Protein AF-A0A9Q1MKV2-F1 (afdb_monomer_lite)

InterPro domains:
  IPR001623 DnaJ domain [PF00226] (11-62)
  IPR001623 DnaJ domain [PS50076] (1-65)
  IPR001623 DnaJ domain [cd06257] (12-54)
  IPR012677 Nucleotide-binding alpha-beta plait domain superfamily [G3DSA:3.30.70.330] (106-153)
  IPR018253 DnaJ domain, conserved site [PS00636] (42-61)
  IPR036869 Chaperone J-domain superfamily [G3DSA:1.10.287.110] (8-88)
  IPR036869 Chaperone J-domain superfamily [SSF46565] (10-66)

Sequence (153 aa):
MMFSGEEGSKLSQNDISKAYRKKALELHSDKRPHDPNAHLNFQNLKISYNILKDEKHRKLFDDLLRVQCQSQQDSKHRMMMSEIARKLKEEIVRTRAKKQTSAKEILTSVDKQKVLKVSWKKTGEDYTSQRLRELFSKSGEVEHVIKSLMKGS

Organism: NCBI:txid402998

Foldseek 3Di:
DPPPCVVVVPDDLVRLVVVLVVVLVVLPCVNVVPDPCSVVSNVVSVVVSVQSNDPVSVVVVVVVVVVVVVVVVVVVVVVVVVVVVVVVVVVVVVVVVVVVVVVVVVVVVVVVVPDDDDDDDDDDDDDDPVNVCVVVVVVHDDDDDDDDPPPDD

Structure (mmCIF, N/CA/C/O backbone):
data_AF-A0A9Q1MKV2-F1
#
_entry.id   AF-A0A9Q1MKV2-F1
#
loop_
_atom_site.group_PDB
_atom_site.id
_atom_site.type_symbol
_atom_site.label_atom_id
_atom_site.label_alt_id
_atom_site.label_comp_id
_atom_site.label_asym_id
_atom_site.label_entity_id
_atom_site.label_seq_id
_atom_site.pdbx_PDB_ins_code
_atom_site.Cartn_x
_atom_site.Cartn_y
_atom_site.Cartn_z
_atom_site.occupancy
_atom_site.B_iso_or_equiv
_atom_site.auth_seq_id
_atom_site.auth_comp_id
_atom_site.auth_asym_id
_atom_site.auth_atom_id
_atom_site.pdbx_PDB_model_num
ATOM 1 N N . MET A 1 1 ? 11.288 -6.940 6.328 1.00 34.69 1 MET A N 1
ATOM 2 C CA . MET A 1 1 ? 11.623 -5.612 5.771 1.00 34.69 1 MET A CA 1
ATOM 3 C C . MET A 1 1 ? 10.639 -5.319 4.656 1.00 34.69 1 MET A C 1
ATOM 5 O O . MET A 1 1 ? 10.713 -5.963 3.620 1.00 34.69 1 MET A O 1
ATOM 9 N N . MET A 1 2 ? 9.659 -4.447 4.895 1.00 38.28 2 MET A N 1
ATOM 10 C CA . MET A 1 2 ? 8.812 -3.945 3.814 1.00 38.28 2 MET A CA 1
ATOM 11 C C . MET A 1 2 ? 9.607 -2.850 3.110 1.00 38.28 2 MET A C 1
ATOM 13 O O . MET A 1 2 ? 10.001 -1.881 3.755 1.00 38.28 2 MET A O 1
ATOM 17 N N . PHE A 1 3 ? 9.918 -3.041 1.829 1.00 42.91 3 PHE A N 1
ATOM 18 C CA . PHE A 1 3 ? 10.470 -1.981 0.993 1.00 42.91 3 PHE A CA 1
ATOM 19 C C . PHE A 1 3 ? 9.408 -0.880 0.930 1.00 42.91 3 PHE A C 1
ATOM 21 O O . PHE A 1 3 ? 8.390 -1.051 0.263 1.00 42.91 3 PHE A O 1
ATOM 28 N N . SER A 1 4 ? 9.575 0.184 1.722 1.00 46.03 4 SER A N 1
ATOM 29 C CA . SER A 1 4 ? 8.606 1.279 1.759 1.00 46.03 4 SER A CA 1
ATOM 30 C C . SER A 1 4 ? 8.567 1.926 0.376 1.00 46.03 4 SER A C 1
ATOM 32 O O . SER A 1 4 ? 9.590 2.399 -0.120 1.00 46.03 4 SER A O 1
ATOM 34 N N . GLY A 1 5 ? 7.391 1.926 -0.258 1.00 56.16 5 GLY A N 1
ATOM 35 C CA . GLY A 1 5 ? 7.158 2.536 -1.574 1.00 56.16 5 GLY A CA 1
ATOM 36 C C . GLY A 1 5 ? 7.437 4.046 -1.621 1.00 56.16 5 GLY A C 1
ATOM 37 O O . GLY A 1 5 ? 7.467 4.631 -2.701 1.00 56.16 5 GLY A O 1
ATOM 38 N N . GLU A 1 6 ? 7.704 4.676 -0.473 1.00 55.97 6 GLU A N 1
ATOM 39 C CA . GLU A 1 6 ? 8.094 6.085 -0.365 1.00 55.97 6 GLU A CA 1
ATOM 40 C C . GLU A 1 6 ? 9.426 6.406 -1.055 1.00 55.97 6 GLU A C 1
ATOM 42 O O . GLU A 1 6 ? 9.557 7.467 -1.666 1.00 55.97 6 GLU A O 1
ATOM 47 N N . GLU A 1 7 ? 10.399 5.492 -1.034 1.00 61.19 7 GLU A N 1
ATOM 48 C CA . GLU A 1 7 ? 11.707 5.731 -1.667 1.00 61.19 7 GLU A CA 1
ATOM 49 C C . GLU A 1 7 ? 11.604 5.744 -3.197 1.00 61.19 7 GLU A C 1
ATOM 51 O O . GLU A 1 7 ? 12.302 6.492 -3.881 1.00 61.19 7 GLU A O 1
ATOM 56 N N . GLY A 1 8 ? 10.652 4.980 -3.741 1.00 64.38 8 GLY A N 1
ATOM 57 C CA . GLY A 1 8 ? 10.364 4.957 -5.170 1.00 64.38 8 GLY A CA 1
ATOM 58 C C . GLY A 1 8 ? 9.845 6.294 -5.692 1.00 64.38 8 GLY A C 1
ATOM 59 O O . GLY A 1 8 ? 10.083 6.601 -6.854 1.00 64.38 8 GLY A O 1
ATOM 60 N N . SER A 1 9 ? 9.199 7.114 -4.854 1.00 65.00 9 SER A N 1
ATOM 61 C CA . SER A 1 9 ? 8.567 8.391 -5.237 1.00 65.00 9 SER A CA 1
ATOM 62 C C . SER A 1 9 ? 9.559 9.558 -5.358 1.00 65.00 9 SER A C 1
ATOM 64 O O . SER A 1 9 ? 9.301 10.515 -6.082 1.00 65.00 9 SER A O 1
ATOM 66 N N . LYS A 1 10 ? 10.729 9.467 -4.713 1.00 74.31 10 LYS A N 1
ATOM 67 C CA . LYS A 1 10 ? 11.759 10.527 -4.712 1.00 74.31 10 LYS A CA 1
ATOM 68 C C . LYS A 1 10 ? 12.755 10.430 -5.874 1.00 74.31 10 LYS A C 1
ATOM 70 O O . LYS A 1 10 ? 13.579 11.322 -6.053 1.00 74.31 10 LYS A O 1
ATOM 75 N N . LEU A 1 11 ? 12.697 9.357 -6.666 1.00 79.44 11 LEU A N 1
ATOM 76 C CA . LEU A 1 11 ? 13.631 9.133 -7.770 1.00 79.44 11 LEU A CA 1
ATOM 77 C C . LEU A 1 11 ? 13.369 10.081 -8.948 1.00 79.44 11 LEU A C 1
ATOM 79 O O . LEU A 1 11 ? 12.233 10.211 -9.424 1.00 79.44 11 LEU A O 1
ATOM 83 N N . SER A 1 12 ? 14.452 10.686 -9.445 1.00 85.06 12 SER A N 1
ATOM 84 C CA . SER A 1 12 ? 14.466 11.502 -10.660 1.00 85.06 12 SER A CA 1
ATOM 85 C C . SER A 1 12 ? 14.356 10.633 -11.917 1.00 85.06 12 SER A C 1
ATOM 87 O O . SER A 1 12 ? 14.783 9.476 -11.944 1.00 85.06 12 SER A O 1
ATOM 89 N N . GLN A 1 13 ? 13.854 11.215 -13.009 1.00 84.69 13 GLN A N 1
ATOM 90 C CA . GLN A 1 13 ? 13.775 10.573 -14.329 1.00 84.69 13 GLN A CA 1
ATOM 91 C C . GLN A 1 13 ? 15.123 10.016 -14.817 1.00 84.69 13 GLN A C 1
ATOM 93 O O . GLN A 1 13 ? 15.181 8.982 -15.493 1.00 84.69 13 GLN A O 1
ATOM 98 N N . ASN A 1 14 ? 16.227 10.675 -14.451 1.00 87.94 14 ASN A N 1
ATOM 99 C CA . ASN A 1 14 ? 17.567 10.217 -14.808 1.00 87.94 14 ASN A CA 1
ATOM 100 C C . ASN A 1 14 ? 17.940 8.929 -14.055 1.00 87.94 14 ASN A C 1
ATOM 102 O O . ASN A 1 14 ? 18.479 7.999 -14.655 1.00 87.94 14 ASN A O 1
ATOM 106 N N . ASP A 1 15 ? 17.586 8.830 -12.774 1.00 89.81 15 ASP A N 1
ATOM 107 C CA . ASP A 1 15 ? 17.858 7.644 -11.956 1.00 89.81 15 ASP A CA 1
ATOM 108 C C . ASP A 1 15 ? 17.009 6.455 -12.403 1.00 89.81 15 ASP A C 1
ATOM 110 O O . ASP A 1 15 ? 17.533 5.353 -12.564 1.00 89.81 15 ASP A O 1
ATOM 114 N N . ILE A 1 16 ? 15.739 6.699 -12.739 1.00 88.06 16 ILE A N 1
ATOM 115 C CA . ILE A 1 16 ? 14.843 5.700 -13.340 1.00 88.06 16 ILE A CA 1
ATOM 116 C C . ILE A 1 16 ? 15.437 5.180 -14.658 1.00 88.06 16 ILE A C 1
ATOM 118 O O . ILE A 1 16 ? 15.517 3.972 -14.887 1.00 88.06 16 ILE A O 1
ATOM 122 N N . SER A 1 17 ? 15.938 6.078 -15.511 1.00 90.00 17 SER A N 1
ATOM 123 C CA . SER A 1 17 ? 16.544 5.713 -16.797 1.00 90.00 17 SER A CA 1
ATOM 124 C C . SER A 1 17 ? 17.889 4.990 -16.652 1.00 90.00 17 SER A C 1
ATOM 126 O O . SER A 1 17 ? 18.225 4.134 -17.474 1.00 90.00 17 SER A O 1
ATOM 128 N N . LYS A 1 18 ? 18.689 5.316 -15.631 1.00 92.31 18 LYS A N 1
ATOM 129 C CA . LYS A 1 18 ? 19.925 4.584 -15.304 1.00 92.31 18 LYS A CA 1
ATOM 130 C C . LYS A 1 18 ? 19.610 3.180 -14.787 1.00 92.31 18 LYS A C 1
ATOM 132 O O . LYS A 1 18 ? 20.201 2.213 -15.268 1.00 92.31 18 LYS A O 1
ATOM 137 N N . ALA A 1 19 ? 18.656 3.061 -13.865 1.00 91.25 19 ALA A N 1
ATOM 138 C CA . ALA A 1 19 ? 18.216 1.785 -13.312 1.00 91.25 19 ALA A CA 1
ATOM 139 C C . ALA A 1 19 ? 17.637 0.867 -14.400 1.00 91.25 19 ALA A C 1
ATOM 141 O O . ALA A 1 19 ? 18.014 -0.303 -14.474 1.00 91.25 19 ALA A O 1
ATOM 142 N N . TYR A 1 20 ? 16.809 1.415 -15.299 1.00 92.31 20 TYR A N 1
ATOM 143 C CA . TYR A 1 20 ? 16.279 0.691 -16.454 1.00 92.31 20 TYR A CA 1
ATOM 144 C C . TYR A 1 20 ? 17.393 0.147 -17.346 1.00 92.31 20 TYR A C 1
ATOM 146 O O . TYR A 1 20 ? 17.400 -1.041 -17.642 1.00 92.31 20 TYR A O 1
ATOM 154 N N . ARG A 1 21 ? 18.374 0.978 -17.726 1.00 91.94 21 ARG A N 1
ATOM 155 C CA . ARG A 1 21 ? 19.500 0.540 -18.569 1.00 91.94 21 ARG A CA 1
ATOM 156 C C . ARG A 1 21 ? 20.296 -0.592 -17.924 1.00 91.94 21 ARG A C 1
ATOM 158 O O . ARG A 1 21 ? 20.601 -1.575 -18.592 1.00 91.94 21 ARG A O 1
ATOM 165 N N . LYS A 1 22 ? 20.582 -0.489 -16.623 1.00 92.19 22 LYS A N 1
ATOM 166 C CA . LYS A 1 22 ? 21.276 -1.548 -15.879 1.00 92.19 22 LYS A CA 1
ATOM 167 C C . LYS A 1 22 ? 20.474 -2.852 -15.890 1.00 92.19 22 LYS A C 1
ATOM 169 O O . LYS A 1 22 ? 21.013 -3.897 -16.242 1.00 92.19 22 LYS A O 1
ATOM 174 N N . LYS A 1 23 ? 19.175 -2.788 -15.581 1.00 90.56 23 LYS A N 1
ATOM 175 C CA . LYS A 1 23 ? 18.301 -3.969 -15.575 1.00 90.56 23 LYS A CA 1
ATOM 176 C C . LYS A 1 23 ? 18.052 -4.553 -16.963 1.00 90.56 23 LYS A C 1
ATOM 178 O O . LYS A 1 23 ? 17.976 -5.768 -17.091 1.00 90.56 23 LYS A O 1
ATOM 183 N N . ALA A 1 24 ? 17.976 -3.721 -17.995 1.00 90.62 24 ALA A N 1
ATOM 184 C CA . ALA A 1 24 ? 17.803 -4.147 -19.379 1.00 90.62 24 ALA A CA 1
ATOM 185 C C . ALA A 1 24 ? 19.000 -4.976 -19.861 1.00 90.62 24 ALA A C 1
ATOM 187 O O . ALA A 1 24 ? 18.807 -5.978 -20.539 1.00 90.62 24 ALA A O 1
ATOM 188 N N . LEU A 1 25 ? 20.220 -4.604 -19.456 1.00 89.56 25 LEU A N 1
ATOM 189 C CA . LEU A 1 25 ? 21.430 -5.381 -19.739 1.00 89.56 25 LEU A CA 1
ATOM 190 C C . LEU A 1 25 ? 21.462 -6.711 -18.975 1.00 89.56 25 LEU A C 1
ATOM 192 O O . LEU A 1 25 ? 21.921 -7.711 -19.517 1.00 89.56 25 LEU A O 1
ATOM 196 N N . GLU A 1 26 ? 20.981 -6.735 -17.730 1.00 87.50 26 GLU A N 1
ATOM 197 C CA . GLU A 1 26 ? 20.896 -7.958 -16.914 1.00 87.50 26 GLU A CA 1
ATOM 198 C C . GLU A 1 26 ? 19.837 -8.948 -17.428 1.00 87.50 26 GLU A C 1
ATOM 200 O O . GLU A 1 26 ? 20.011 -10.160 -17.301 1.00 87.50 26 GLU A O 1
ATOM 205 N N . LEU A 1 27 ? 18.735 -8.434 -17.983 1.00 86.81 27 LEU A N 1
ATOM 206 C CA . LEU A 1 27 ? 17.601 -9.219 -18.481 1.00 86.81 27 LEU A CA 1
ATOM 207 C C . LEU A 1 27 ? 17.643 -9.462 -19.997 1.00 86.81 27 LEU A C 1
ATOM 209 O O . LEU A 1 27 ? 16.703 -10.034 -20.543 1.00 86.81 27 LEU A O 1
ATOM 213 N N . HIS A 1 28 ? 18.707 -9.044 -20.683 1.00 83.56 28 HIS A N 1
ATOM 214 C CA . HIS A 1 28 ? 18.844 -9.264 -22.117 1.00 83.56 28 HIS A CA 1
ATOM 215 C C . HIS A 1 28 ? 18.969 -10.763 -22.427 1.00 83.56 28 HIS A C 1
ATOM 217 O O . HIS A 1 28 ? 19.713 -11.481 -21.754 1.00 83.56 28 HIS A O 1
ATOM 223 N N . SER A 1 29 ? 18.282 -11.231 -23.472 1.00 83.62 29 SER A N 1
ATOM 224 C CA . SER A 1 29 ? 18.292 -12.641 -23.895 1.00 83.62 29 SER A CA 1
ATOM 225 C C . SER A 1 29 ? 19.697 -13.152 -24.228 1.00 83.62 29 SER A C 1
ATOM 227 O O . SER A 1 29 ? 20.006 -14.301 -23.942 1.00 83.62 29 SER A O 1
ATOM 229 N N . ASP A 1 30 ? 20.570 -12.276 -24.731 1.00 85.56 30 ASP A N 1
ATOM 230 C CA . ASP A 1 30 ? 21.994 -12.566 -24.981 1.00 85.56 30 ASP A CA 1
ATOM 231 C C . ASP A 1 30 ? 22.747 -13.036 -23.722 1.00 85.56 30 ASP A C 1
ATOM 233 O O . ASP A 1 30 ? 23.557 -13.954 -23.775 1.00 85.56 30 ASP A O 1
ATOM 237 N N . LYS A 1 31 ? 22.432 -12.469 -22.548 1.00 82.75 31 LYS A N 1
ATOM 238 C CA . LYS A 1 31 ? 23.035 -12.885 -21.269 1.00 82.75 31 LYS A CA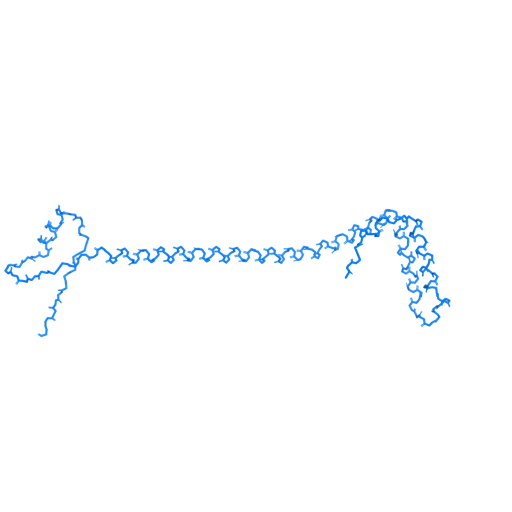 1
ATOM 239 C C . LYS A 1 31 ? 22.284 -14.030 -20.592 1.00 82.75 31 LYS A C 1
ATOM 241 O O . LYS A 1 31 ? 22.775 -14.591 -19.614 1.00 82.75 31 LYS A O 1
ATOM 246 N N . ARG A 1 32 ? 21.083 -14.352 -21.078 1.00 81.81 32 ARG A N 1
ATOM 247 C CA . ARG A 1 32 ? 20.185 -15.375 -20.529 1.00 81.81 32 ARG A CA 1
ATOM 248 C C . ARG A 1 32 ? 19.626 -16.290 -21.630 1.00 81.81 32 ARG A C 1
ATOM 250 O O . ARG A 1 32 ? 18.408 -16.393 -21.768 1.00 81.81 32 ARG A O 1
ATOM 257 N N . PRO A 1 33 ? 20.484 -16.990 -22.392 1.00 78.62 33 PRO A N 1
ATOM 258 C CA . PRO A 1 33 ? 20.041 -17.815 -23.518 1.00 78.62 33 PRO A CA 1
ATOM 259 C C . PRO A 1 33 ? 19.204 -19.038 -23.100 1.00 78.62 33 PRO A C 1
ATOM 261 O O . PRO A 1 33 ? 18.494 -19.602 -23.925 1.00 78.62 33 PRO A O 1
ATOM 264 N N . HIS A 1 34 ? 19.253 -19.441 -21.824 1.00 82.75 34 HIS A N 1
ATOM 265 C CA . HIS A 1 34 ? 18.523 -20.598 -21.288 1.00 82.75 34 HIS A CA 1
ATOM 266 C C . HIS A 1 34 ? 17.259 -20.237 -20.492 1.00 82.75 34 HIS A C 1
ATOM 268 O O . HIS A 1 34 ? 16.596 -21.132 -19.974 1.00 82.75 34 HIS A O 1
ATOM 274 N N . ASP A 1 35 ? 16.926 -18.948 -20.359 1.00 84.38 35 ASP A N 1
ATOM 275 C CA . ASP A 1 35 ? 15.743 -18.510 -19.614 1.00 84.38 35 ASP A CA 1
ATOM 276 C C . ASP A 1 35 ? 14.568 -18.279 -20.585 1.00 84.38 35 ASP A C 1
ATOM 278 O O . ASP A 1 35 ? 14.556 -17.269 -21.297 1.00 84.38 35 ASP A O 1
ATOM 282 N N . PRO A 1 36 ? 13.551 -19.164 -20.619 1.00 86.06 36 PRO A N 1
ATOM 283 C CA . PRO A 1 36 ? 12.386 -18.992 -21.490 1.00 86.06 36 PRO A CA 1
ATOM 284 C C . PRO A 1 36 ? 11.575 -17.738 -21.133 1.00 86.06 36 PRO A C 1
ATOM 286 O O . PRO A 1 36 ? 10.855 -17.200 -21.972 1.00 86.06 36 PRO A O 1
ATOM 289 N N . ASN A 1 37 ? 11.724 -17.227 -19.906 1.00 87.12 37 ASN A N 1
ATOM 290 C CA . ASN A 1 37 ? 11.044 -16.026 -19.443 1.00 87.12 37 ASN A CA 1
ATOM 291 C C . ASN A 1 37 ? 11.855 -14.748 -19.691 1.00 87.12 37 ASN A C 1
ATOM 293 O O . ASN A 1 37 ? 11.362 -13.666 -19.376 1.00 87.12 37 ASN A O 1
ATOM 297 N N . ALA A 1 38 ? 13.068 -14.816 -20.260 1.00 85.25 38 ALA A N 1
ATOM 298 C CA . ALA A 1 38 ? 13.898 -13.632 -20.506 1.00 85.25 38 ALA A CA 1
ATOM 299 C C . ALA A 1 38 ? 13.153 -12.571 -21.330 1.00 85.25 38 ALA A C 1
ATOM 301 O O . ALA A 1 38 ? 13.163 -11.388 -20.988 1.00 85.25 38 ALA A O 1
ATOM 302 N N . HIS A 1 39 ? 12.429 -13.008 -22.364 1.00 85.62 39 HIS A N 1
ATOM 303 C CA . HIS A 1 39 ? 11.627 -12.117 -23.196 1.00 85.62 39 HIS A CA 1
ATOM 304 C C . HIS A 1 39 ? 10.492 -11.453 -22.404 1.00 85.62 39 HIS A C 1
ATOM 306 O O . HIS A 1 39 ? 10.345 -10.232 -22.449 1.00 85.62 39 HIS A O 1
ATOM 312 N N . LEU A 1 40 ? 9.731 -12.234 -21.631 1.00 90.06 40 LEU A N 1
ATOM 313 C CA . LEU A 1 40 ? 8.629 -11.732 -20.807 1.00 90.06 40 LEU A CA 1
ATOM 314 C C . LEU A 1 40 ? 9.127 -10.759 -19.728 1.00 90.06 40 LEU A C 1
ATOM 316 O O . LEU A 1 40 ? 8.554 -9.691 -19.529 1.00 90.06 40 LEU A O 1
ATOM 320 N N . ASN A 1 41 ? 10.240 -11.085 -19.075 1.00 87.56 41 ASN A N 1
ATOM 321 C CA . ASN A 1 41 ? 10.872 -10.231 -18.074 1.00 87.56 41 ASN A CA 1
ATOM 322 C C . ASN A 1 41 ? 11.341 -8.900 -18.678 1.00 87.56 41 ASN A C 1
ATOM 324 O O . ASN A 1 41 ? 11.164 -7.848 -18.063 1.00 87.56 41 ASN A O 1
ATOM 328 N N . PHE A 1 42 ? 11.893 -8.923 -19.894 1.00 89.56 42 PHE A N 1
ATOM 329 C CA . PHE A 1 42 ? 12.295 -7.712 -20.607 1.00 89.56 42 PHE A CA 1
ATOM 330 C C . PHE A 1 42 ? 11.092 -6.862 -21.039 1.00 89.56 42 PHE A C 1
ATOM 332 O O . PHE A 1 42 ? 11.116 -5.637 -20.895 1.00 89.56 42 PHE A O 1
ATOM 339 N N . GLN A 1 43 ? 10.016 -7.495 -21.516 1.00 90.31 43 GLN A N 1
ATOM 340 C CA . GLN A 1 43 ? 8.761 -6.805 -21.820 1.00 90.31 43 GLN A CA 1
ATOM 341 C C . GLN A 1 43 ? 8.183 -6.128 -20.574 1.00 90.31 43 GLN A C 1
ATOM 343 O O . GLN A 1 43 ? 7.881 -4.936 -20.616 1.00 90.31 43 GLN A O 1
ATOM 348 N N . ASN A 1 44 ? 8.107 -6.849 -19.453 1.00 90.56 44 ASN A N 1
ATOM 349 C CA . ASN A 1 44 ? 7.640 -6.308 -18.179 1.00 90.56 44 ASN A CA 1
ATOM 350 C C . ASN A 1 44 ? 8.499 -5.124 -17.729 1.00 90.56 44 ASN A C 1
ATOM 352 O O . ASN A 1 44 ? 7.960 -4.076 -17.382 1.00 90.56 44 ASN A O 1
ATOM 356 N N . LEU A 1 45 ? 9.828 -5.238 -17.825 1.00 91.12 45 LEU A N 1
ATOM 357 C CA . LEU A 1 45 ? 10.743 -4.142 -17.510 1.00 91.12 45 LEU A CA 1
ATOM 358 C C . LEU A 1 45 ? 10.462 -2.897 -18.371 1.00 91.12 45 LEU A C 1
ATOM 360 O O . LEU A 1 45 ? 10.438 -1.779 -17.855 1.00 91.12 45 LEU A O 1
ATOM 364 N N . LYS A 1 46 ? 10.238 -3.080 -19.677 1.00 91.19 46 LYS A N 1
ATOM 365 C CA . LYS A 1 46 ? 9.922 -1.990 -20.610 1.00 91.19 46 LYS A CA 1
ATOM 366 C C . LYS A 1 46 ? 8.586 -1.325 -20.278 1.00 91.19 46 LYS A C 1
ATOM 368 O O . LYS A 1 46 ? 8.500 -0.098 -20.296 1.00 91.19 46 LYS A O 1
ATOM 373 N N . ILE A 1 47 ? 7.563 -2.114 -19.947 1.00 90.62 47 ILE A N 1
ATOM 374 C CA . ILE A 1 47 ? 6.248 -1.611 -19.528 1.00 90.62 47 ILE A CA 1
ATOM 375 C C . ILE A 1 47 ? 6.390 -0.788 -18.245 1.00 90.62 47 ILE A C 1
ATOM 377 O O . ILE A 1 47 ? 5.943 0.358 -18.206 1.00 90.62 47 ILE A O 1
ATOM 381 N N . SER A 1 48 ? 7.084 -1.317 -17.233 1.00 89.94 48 SER A N 1
ATOM 382 C CA . SER A 1 48 ? 7.347 -0.592 -15.987 1.00 89.94 48 SER A CA 1
ATOM 383 C C . SER A 1 48 ? 8.097 0.717 -16.233 1.00 89.94 48 SER A C 1
ATOM 385 O O . SER A 1 48 ? 7.726 1.745 -15.675 1.00 89.94 48 SER A O 1
ATOM 387 N N . TYR A 1 49 ? 9.110 0.723 -17.104 1.00 91.00 49 TYR A N 1
ATOM 388 C CA . TYR A 1 49 ? 9.830 1.950 -17.450 1.00 91.00 49 TYR A CA 1
ATOM 389 C C . TYR A 1 49 ? 8.928 2.994 -18.110 1.00 91.00 49 TYR A C 1
ATOM 391 O O . TYR A 1 49 ? 8.997 4.160 -17.742 1.00 91.00 49 TYR A O 1
ATOM 399 N N . ASN A 1 50 ? 8.057 2.594 -19.037 1.00 89.81 50 ASN A N 1
ATOM 400 C CA . ASN A 1 50 ? 7.132 3.524 -19.686 1.00 89.81 50 ASN A CA 1
ATOM 401 C C . ASN A 1 50 ? 6.163 4.170 -18.686 1.00 89.81 50 ASN A C 1
ATOM 403 O O . ASN A 1 50 ? 5.915 5.369 -18.780 1.00 89.81 50 ASN A O 1
ATOM 407 N N . ILE A 1 51 ? 5.674 3.399 -17.708 1.00 88.44 51 ILE A N 1
ATOM 408 C CA . ILE A 1 51 ? 4.806 3.909 -16.637 1.00 88.44 51 ILE A CA 1
ATOM 409 C C . ILE A 1 51 ? 5.567 4.897 -15.746 1.00 88.44 51 ILE A C 1
ATOM 411 O O . ILE A 1 51 ? 5.042 5.951 -15.410 1.00 88.44 51 ILE A O 1
ATOM 415 N N . LEU A 1 52 ? 6.815 4.584 -15.383 1.00 86.69 52 LEU A N 1
ATOM 416 C CA . LEU A 1 52 ? 7.626 5.425 -14.494 1.00 86.69 52 LEU A CA 1
ATOM 417 C C . LEU A 1 52 ? 8.215 6.664 -15.192 1.00 86.69 52 LEU A C 1
ATOM 419 O O . LEU A 1 52 ? 8.541 7.653 -14.530 1.00 86.69 52 LEU A O 1
ATOM 423 N N . LYS A 1 53 ? 8.368 6.618 -16.520 1.00 87.44 53 LYS A N 1
ATOM 424 C CA . LYS A 1 53 ? 8.919 7.714 -17.326 1.00 87.44 53 LYS A CA 1
ATOM 425 C C . LYS A 1 53 ? 7.962 8.901 -17.425 1.00 87.44 53 LYS A C 1
ATOM 427 O O . LYS A 1 53 ? 8.411 10.044 -17.439 1.00 87.44 53 LYS A O 1
ATOM 432 N N . ASP A 1 54 ? 6.663 8.643 -17.513 1.00 87.94 54 ASP A N 1
ATOM 433 C CA . ASP A 1 54 ? 5.647 9.692 -17.560 1.00 87.94 54 ASP A CA 1
ATOM 434 C C . ASP A 1 54 ? 5.078 9.936 -16.160 1.00 87.94 54 ASP A C 1
ATOM 436 O O . ASP A 1 54 ? 4.555 9.035 -15.508 1.00 87.94 54 ASP A O 1
ATOM 440 N N . GLU A 1 55 ? 5.159 11.181 -15.701 1.00 84.06 55 GLU A N 1
ATOM 441 C CA . GLU A 1 55 ? 4.642 11.610 -14.404 1.00 84.06 55 GLU A CA 1
ATOM 442 C C . GLU A 1 55 ? 3.143 11.320 -14.236 1.00 84.06 55 GLU A C 1
ATOM 444 O O . GLU A 1 55 ? 2.713 10.899 -13.161 1.00 84.06 55 GLU A O 1
ATOM 449 N N . LYS A 1 56 ? 2.343 11.469 -15.302 1.00 85.56 56 LYS A N 1
ATOM 450 C CA . LYS A 1 56 ? 0.904 11.173 -15.259 1.00 85.56 56 LYS A CA 1
ATOM 451 C C . LYS A 1 56 ? 0.651 9.686 -15.028 1.00 85.56 56 LYS A C 1
ATOM 453 O O . LYS A 1 56 ? -0.202 9.325 -14.219 1.00 85.56 56 LYS A O 1
ATOM 458 N N . HIS A 1 57 ? 1.404 8.834 -15.719 1.00 86.81 57 HIS A N 1
ATOM 459 C CA . HIS A 1 57 ? 1.292 7.382 -15.593 1.00 86.81 57 HIS A CA 1
ATOM 460 C C . HIS A 1 57 ? 1.804 6.897 -14.233 1.00 86.81 57 HIS A C 1
ATOM 462 O O . HIS A 1 57 ? 1.169 6.042 -13.617 1.00 86.81 57 HIS A O 1
ATOM 468 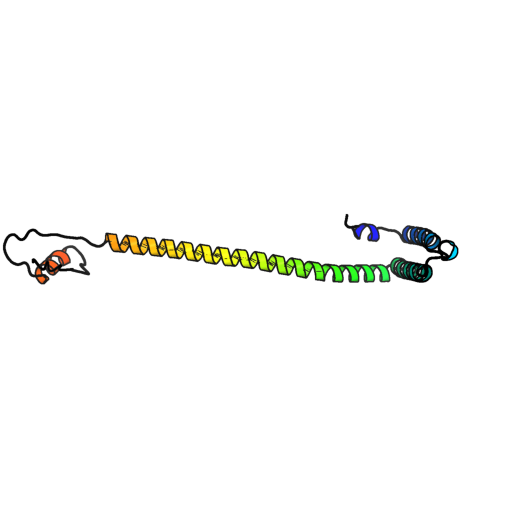N N . ARG A 1 58 ? 2.891 7.490 -13.724 1.00 84.38 58 ARG A N 1
ATOM 469 C CA . ARG A 1 58 ? 3.424 7.226 -12.382 1.00 84.38 58 ARG A CA 1
ATOM 470 C C . ARG A 1 58 ? 2.402 7.555 -11.301 1.00 84.38 58 ARG A C 1
ATOM 472 O O . ARG A 1 58 ? 2.103 6.700 -10.479 1.00 84.38 58 ARG A O 1
ATOM 479 N N . LYS A 1 59 ? 1.799 8.746 -11.362 1.00 84.38 59 LYS A N 1
ATOM 480 C CA . LYS A 1 59 ? 0.761 9.154 -10.409 1.00 84.38 59 LYS A CA 1
ATOM 481 C C . LYS A 1 59 ? -0.440 8.209 -10.432 1.00 84.38 59 LYS A C 1
ATOM 483 O O . LYS A 1 59 ? -0.907 7.798 -9.379 1.00 84.38 59 LYS A O 1
ATOM 488 N N . LEU A 1 60 ? -0.915 7.834 -11.620 1.00 84.94 60 LEU A N 1
ATOM 489 C CA . LEU A 1 60 ? -2.043 6.911 -11.754 1.00 84.94 60 LEU A CA 1
ATOM 490 C C . LEU A 1 60 ? -1.719 5.524 -11.178 1.00 84.94 60 LEU A C 1
ATOM 492 O O . LEU A 1 60 ? -2.567 4.907 -10.538 1.00 84.94 60 LEU A O 1
ATOM 496 N N . PHE A 1 61 ? -0.491 5.043 -11.370 1.00 84.62 61 PHE A N 1
ATOM 497 C CA . PHE A 1 61 ? -0.022 3.798 -10.771 1.00 84.62 61 PHE A CA 1
ATOM 498 C C . PHE A 1 61 ? 0.056 3.884 -9.239 1.00 84.62 61 PHE A C 1
ATOM 500 O O . PHE A 1 61 ? -0.432 2.984 -8.554 1.00 84.62 61 PHE A O 1
ATOM 507 N N . ASP A 1 62 ? 0.591 4.979 -8.698 1.00 83.94 62 ASP A N 1
ATOM 508 C CA . ASP A 1 62 ? 0.659 5.216 -7.252 1.00 83.94 62 ASP A CA 1
ATOM 509 C C . ASP A 1 62 ? -0.747 5.323 -6.631 1.00 83.94 62 ASP A C 1
ATOM 511 O O . ASP A 1 62 ? -1.009 4.746 -5.572 1.00 83.94 62 ASP A O 1
ATOM 515 N N . ASP A 1 63 ? -1.684 5.985 -7.318 1.00 84.19 63 ASP A N 1
ATOM 516 C CA . ASP A 1 63 ? -3.091 6.077 -6.915 1.00 84.19 63 ASP A CA 1
ATOM 517 C C . ASP A 1 63 ? -3.766 4.693 -6.909 1.00 84.19 63 ASP A C 1
ATOM 519 O O . ASP A 1 63 ? -4.441 4.339 -5.938 1.00 84.19 63 ASP A O 1
ATOM 523 N N . LEU A 1 64 ? -3.542 3.868 -7.941 1.00 84.25 64 LEU A N 1
ATOM 524 C CA . LEU A 1 64 ? -4.041 2.487 -7.989 1.00 84.25 64 LEU A CA 1
ATOM 525 C C . LEU A 1 64 ? -3.496 1.643 -6.829 1.00 84.25 64 LEU A C 1
ATOM 527 O O . LEU A 1 64 ? -4.263 0.951 -6.153 1.00 84.25 64 LEU A O 1
ATOM 531 N N . LEU A 1 65 ? -2.191 1.729 -6.557 1.00 82.50 65 LEU A N 1
ATOM 532 C CA . LEU A 1 65 ? -1.568 1.032 -5.432 1.00 82.50 65 LEU A CA 1
ATOM 533 C C . LEU A 1 65 ? -2.136 1.501 -4.089 1.00 82.50 65 LEU A C 1
ATOM 535 O O . LEU A 1 65 ? -2.372 0.681 -3.198 1.00 82.50 65 LEU A O 1
ATOM 539 N N . ARG A 1 66 ? -2.404 2.802 -3.939 1.00 81.06 66 ARG A N 1
ATOM 540 C CA . ARG A 1 66 ? -3.014 3.371 -2.733 1.00 81.06 66 ARG A CA 1
ATOM 541 C C . ARG A 1 66 ? -4.416 2.817 -2.499 1.00 81.06 66 ARG A C 1
ATOM 543 O O . ARG A 1 66 ? -4.705 2.388 -1.383 1.00 81.06 66 ARG A O 1
ATOM 550 N N . VAL A 1 67 ? -5.254 2.771 -3.534 1.00 81.31 67 VAL A N 1
ATOM 551 C CA . VAL A 1 67 ? -6.609 2.192 -3.459 1.00 81.31 67 VAL A CA 1
ATOM 552 C C . VAL A 1 67 ? -6.550 0.704 -3.097 1.00 81.31 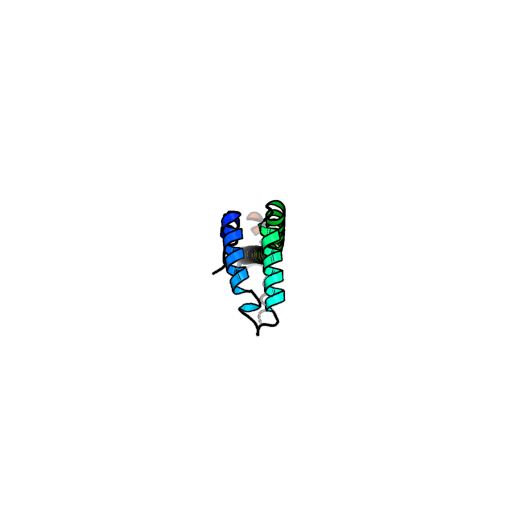67 VAL A C 1
ATOM 554 O O . VAL A 1 67 ? -7.284 0.238 -2.223 1.00 81.31 67 VAL A O 1
ATOM 557 N N . GLN A 1 68 ? -5.623 -0.045 -3.697 1.00 73.25 68 GLN A N 1
ATOM 558 C CA . GLN A 1 68 ? -5.443 -1.466 -3.401 1.00 73.25 68 GLN A CA 1
ATOM 559 C C . GLN A 1 68 ? -4.969 -1.713 -1.956 1.00 73.25 68 GLN A C 1
ATOM 561 O O . GLN A 1 68 ? -5.411 -2.663 -1.304 1.00 73.25 68 GLN A O 1
ATOM 566 N N . CYS A 1 69 ? -4.102 -0.851 -1.420 1.00 67.06 69 CYS A N 1
ATOM 567 C CA . CYS A 1 69 ? -3.656 -0.925 -0.027 1.00 67.06 69 CYS A CA 1
ATOM 568 C C . CYS A 1 69 ? -4.760 -0.533 0.967 1.00 67.06 69 CYS A C 1
ATOM 570 O O . CYS A 1 69 ? -4.878 -1.162 2.021 1.00 67.06 69 CYS A O 1
ATOM 572 N N . GLN A 1 70 ? -5.591 0.458 0.629 1.00 65.12 70 GLN A N 1
ATOM 573 C CA . GLN A 1 70 ? -6.727 0.886 1.452 1.00 65.12 70 GLN A CA 1
ATOM 574 C C . GLN A 1 70 ? -7.721 -0.253 1.679 1.00 65.12 70 GLN A C 1
ATOM 576 O O . GLN A 1 70 ? -8.059 -0.532 2.822 1.00 65.12 70 GLN A O 1
ATOM 581 N N . SER A 1 71 ? -8.070 -1.014 0.639 1.00 62.09 71 SER A N 1
ATOM 582 C CA . SER A 1 71 ? -8.980 -2.164 0.768 1.00 62.09 71 SER A CA 1
ATOM 583 C C . SER A 1 71 ? -8.506 -3.214 1.794 1.00 62.09 71 SER A C 1
ATOM 585 O O . SER A 1 71 ? -9.297 -3.754 2.579 1.00 62.09 71 SER A O 1
ATOM 587 N N . GLN A 1 72 ? -7.196 -3.483 1.851 1.00 61.81 72 GLN A N 1
ATOM 588 C CA . GLN A 1 72 ? -6.633 -4.388 2.858 1.00 61.81 72 GLN A CA 1
ATOM 589 C C . GLN A 1 72 ? -6.619 -3.767 4.259 1.00 61.81 72 GLN A C 1
ATOM 591 O O . GLN A 1 72 ? -6.823 -4.473 5.253 1.00 61.81 72 GLN A O 1
ATOM 596 N N . GLN A 1 73 ? -6.382 -2.457 4.357 1.00 65.31 73 GLN A N 1
ATOM 597 C CA . GLN A 1 73 ? -6.470 -1.736 5.625 1.00 65.31 73 GLN A CA 1
ATOM 598 C C . GLN A 1 73 ? -7.907 -1.704 6.154 1.00 65.31 73 GLN A C 1
ATOM 600 O O . GLN A 1 73 ? -8.097 -1.936 7.345 1.00 65.31 73 GLN A O 1
ATOM 605 N N . ASP A 1 74 ? -8.909 -1.555 5.290 1.00 70.69 74 ASP A N 1
ATOM 606 C CA . ASP A 1 74 ? -10.327 -1.539 5.658 1.00 70.69 74 ASP A CA 1
ATOM 607 C C . ASP A 1 74 ? -10.771 -2.855 6.291 1.00 70.69 74 ASP A C 1
ATOM 609 O O . ASP A 1 74 ? -11.517 -2.863 7.269 1.00 70.69 74 ASP A O 1
ATOM 613 N N . SER A 1 75 ? -10.263 -3.981 5.791 1.00 74.25 75 SER A N 1
ATOM 614 C CA . SER A 1 75 ? -10.552 -5.302 6.358 1.00 74.25 75 SER A CA 1
ATOM 615 C C . SER A 1 75 ? -9.983 -5.440 7.771 1.00 74.25 75 SER A C 1
ATOM 617 O O . SER A 1 75 ? -10.688 -5.845 8.698 1.00 74.25 75 SER A O 1
ATOM 619 N N . LYS A 1 76 ? -8.718 -5.044 7.970 1.00 79.44 76 LYS A N 1
ATOM 620 C CA . LYS A 1 76 ? -8.076 -5.059 9.295 1.00 79.44 76 LYS A CA 1
ATOM 621 C C . LYS A 1 76 ? -8.755 -4.082 10.254 1.00 79.44 76 LYS A C 1
ATOM 623 O O . LYS A 1 76 ? -9.013 -4.435 11.403 1.00 79.44 76 LYS A O 1
ATOM 628 N N . HIS A 1 77 ? -9.088 -2.887 9.771 1.00 77.75 77 HIS A N 1
ATOM 629 C CA . HIS A 1 77 ? -9.776 -1.857 10.536 1.00 77.75 77 HIS A CA 1
ATOM 630 C C . HIS A 1 77 ? -11.180 -2.319 10.943 1.00 77.75 77 HIS A C 1
ATOM 632 O O . HIS A 1 77 ? -11.534 -2.232 12.115 1.00 77.75 77 HIS A O 1
ATOM 638 N N . ARG A 1 78 ? -11.949 -2.919 10.025 1.00 83.50 78 ARG A N 1
ATOM 639 C CA . ARG A 1 78 ? -13.267 -3.511 10.305 1.00 83.50 78 ARG A CA 1
ATOM 640 C C . ARG A 1 78 ? -13.184 -4.608 11.369 1.00 83.50 78 ARG A C 1
ATOM 642 O O . ARG A 1 78 ? -13.983 -4.596 12.304 1.00 83.50 78 ARG A O 1
ATOM 649 N N . MET A 1 79 ? -12.227 -5.530 11.258 1.00 82.56 79 MET A N 1
ATOM 650 C CA . MET A 1 79 ? -12.035 -6.599 12.248 1.00 82.56 79 MET A CA 1
ATOM 651 C C . MET A 1 79 ? -11.656 -6.035 13.621 1.00 82.56 79 MET A C 1
ATOM 653 O O . MET A 1 79 ? -12.236 -6.432 14.631 1.00 82.56 79 MET A O 1
ATOM 657 N N . MET A 1 80 ? -10.746 -5.058 13.662 1.00 86.25 80 MET A N 1
ATOM 658 C CA . MET A 1 80 ? -10.355 -4.403 14.910 1.00 86.25 80 MET A CA 1
ATOM 659 C C . MET A 1 80 ? -11.523 -3.644 15.553 1.00 86.25 80 MET A C 1
ATOM 661 O O . MET A 1 80 ? -11.7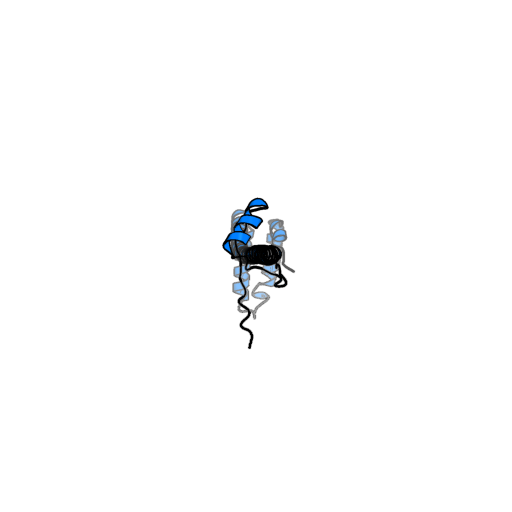45 -3.775 16.754 1.00 86.25 80 MET A O 1
ATOM 665 N N . MET A 1 81 ? -12.323 -2.919 14.766 1.00 79.44 81 MET A N 1
ATOM 666 C CA . MET A 1 81 ? -13.517 -2.225 15.263 1.00 79.44 81 MET A CA 1
ATOM 667 C C . MET A 1 81 ? -14.579 -3.197 15.786 1.00 79.44 81 MET A C 1
ATOM 669 O O . MET A 1 81 ? -15.200 -2.927 16.812 1.00 79.44 81 MET A O 1
ATOM 673 N N . SER A 1 82 ? -14.758 -4.351 15.138 1.00 92.50 82 SER A N 1
ATOM 674 C CA . SER A 1 82 ? -15.657 -5.407 15.621 1.00 92.50 82 SER A CA 1
ATOM 675 C C . SER A 1 82 ? -15.198 -5.979 16.964 1.00 92.50 82 SER A C 1
ATOM 677 O O . SER A 1 82 ? -16.014 -6.184 17.863 1.00 92.50 82 SER A O 1
ATOM 679 N N . GLU A 1 83 ? -13.896 -6.211 17.127 1.00 93.56 83 GLU A N 1
ATOM 680 C CA . GLU A 1 83 ? -13.321 -6.735 18.367 1.00 93.56 83 GLU A CA 1
ATOM 681 C C . GLU A 1 83 ? -13.430 -5.726 19.519 1.00 93.56 83 GLU A C 1
ATOM 683 O O . GLU A 1 83 ? -13.821 -6.081 20.633 1.00 93.56 83 GLU A O 1
ATOM 688 N N . ILE A 1 84 ? -13.168 -4.446 19.243 1.00 92.50 84 ILE A N 1
ATOM 689 C CA . ILE A 1 84 ? -13.365 -3.360 20.211 1.00 92.50 84 ILE A CA 1
ATOM 690 C C . ILE A 1 84 ? -14.843 -3.260 20.608 1.00 92.50 84 ILE A C 1
ATOM 692 O O . ILE A 1 84 ? -15.159 -3.216 21.797 1.00 92.50 84 ILE A O 1
ATOM 696 N N . ALA A 1 85 ? -15.762 -3.295 19.638 1.00 93.12 85 ALA A N 1
ATOM 697 C CA . ALA A 1 85 ? -17.198 -3.252 19.901 1.00 93.12 85 ALA A CA 1
ATOM 698 C C . ALA A 1 85 ? -17.675 -4.456 20.731 1.00 93.12 85 ALA A C 1
ATOM 700 O O . ALA A 1 85 ? -18.521 -4.299 21.615 1.00 93.12 85 ALA A O 1
ATOM 701 N N . ARG A 1 86 ? -17.118 -5.650 20.488 1.00 94.38 86 ARG A N 1
ATOM 702 C CA . ARG A 1 86 ? -17.388 -6.857 21.281 1.00 94.38 86 ARG A CA 1
ATOM 703 C C . ARG A 1 86 ? -16.948 -6.673 22.732 1.00 94.38 86 ARG A C 1
ATOM 705 O O . ARG A 1 86 ? -17.760 -6.887 23.630 1.00 94.38 86 ARG A O 1
ATOM 712 N N . LYS A 1 87 ? -15.718 -6.203 22.964 1.00 94.19 87 LYS A N 1
ATOM 713 C CA . LYS A 1 87 ? -15.198 -5.942 24.317 1.00 94.19 87 LYS A CA 1
ATOM 714 C C . LYS A 1 87 ? -16.025 -4.898 25.065 1.00 94.19 87 LYS A C 1
ATOM 716 O O . LYS A 1 87 ? -16.395 -5.139 26.211 1.00 94.19 87 LYS A O 1
ATOM 721 N N . LEU A 1 88 ? -16.401 -3.799 24.404 1.00 91.62 88 LEU A N 1
ATOM 722 C CA . LEU A 1 88 ? -17.280 -2.787 25.000 1.00 91.62 88 LEU A CA 1
ATOM 723 C C . LEU A 1 88 ? -18.647 -3.370 25.384 1.00 91.62 88 LEU A C 1
ATOM 725 O O . LEU A 1 88 ? -19.142 -3.125 26.484 1.00 91.62 88 LEU A O 1
ATOM 729 N N . LYS A 1 89 ? -19.265 -4.164 24.497 1.00 91.06 89 LYS A N 1
ATOM 730 C CA . LYS A 1 89 ? -20.549 -4.821 24.787 1.00 91.06 89 LYS A CA 1
ATOM 731 C C . LYS A 1 89 ? -20.440 -5.779 25.973 1.00 91.06 89 LYS A C 1
ATOM 733 O O . LYS A 1 89 ? -21.306 -5.753 26.846 1.00 91.06 89 LYS A O 1
ATOM 738 N N . GLU A 1 90 ? -19.389 -6.593 26.029 1.00 92.00 90 GLU A N 1
ATOM 739 C CA . GLU A 1 90 ? -19.142 -7.517 27.142 1.00 92.00 90 GLU A CA 1
ATOM 740 C C . GLU A 1 90 ? -18.966 -6.777 28.473 1.00 92.00 90 GLU A C 1
ATOM 742 O O . GLU A 1 90 ? -19.519 -7.192 29.493 1.00 92.00 90 GLU A O 1
ATOM 747 N N . GLU A 1 91 ? -18.248 -5.656 28.473 1.00 90.19 91 GLU A N 1
ATOM 748 C CA . GLU A 1 91 ? -18.031 -4.846 29.669 1.00 90.19 91 GLU A CA 1
ATOM 749 C C . GLU A 1 91 ? -19.324 -4.186 30.171 1.00 90.19 91 GLU A C 1
ATOM 751 O O . GLU A 1 91 ? -19.618 -4.223 31.370 1.00 90.19 91 GLU A O 1
ATOM 756 N N . ILE A 1 92 ? -20.165 -3.673 29.265 1.00 89.94 92 ILE A N 1
ATOM 757 C CA . ILE A 1 92 ? -21.493 -3.141 29.610 1.00 89.94 92 ILE A CA 1
ATOM 758 C C . ILE A 1 92 ? -22.366 -4.226 30.253 1.00 89.94 92 ILE A C 1
ATOM 760 O O . ILE A 1 92 ? -23.010 -3.973 31.275 1.00 89.94 92 ILE A O 1
ATOM 764 N N . VAL A 1 93 ? -22.380 -5.442 29.694 1.00 91.75 93 VAL A N 1
ATOM 765 C CA . VAL A 1 93 ? -23.150 -6.569 30.247 1.00 91.75 93 VAL A CA 1
ATOM 766 C C . VAL A 1 93 ? -22.638 -6.950 31.636 1.00 91.75 93 VAL A C 1
ATOM 768 O O . VAL A 1 93 ? -23.440 -7.070 32.563 1.00 91.75 93 VAL A O 1
ATOM 771 N N . ARG A 1 94 ? -21.315 -7.062 31.823 1.00 88.00 94 ARG A N 1
ATOM 772 C CA . ARG A 1 94 ? -20.707 -7.346 33.137 1.00 88.00 94 ARG A CA 1
ATOM 773 C C . ARG A 1 94 ? -21.068 -6.284 34.169 1.00 88.00 94 ARG A C 1
ATOM 775 O O . ARG A 1 94 ? -21.397 -6.617 35.303 1.00 88.00 94 ARG A O 1
ATOM 782 N N . THR A 1 95 ? -21.028 -5.014 33.782 1.00 83.69 95 THR A N 1
ATOM 783 C CA . THR A 1 95 ? -21.331 -3.896 34.682 1.00 83.69 95 THR A CA 1
ATOM 784 C C . THR A 1 95 ? -22.808 -3.892 35.083 1.00 83.69 95 THR A C 1
ATOM 786 O O . THR A 1 95 ? -23.127 -3.713 36.257 1.00 83.69 95 THR A O 1
ATOM 789 N N . ARG A 1 96 ? -23.720 -4.171 34.140 1.00 83.88 96 ARG A N 1
ATOM 790 C CA . ARG A 1 96 ? -25.158 -4.329 34.419 1.00 83.88 96 ARG A CA 1
ATOM 791 C C . ARG A 1 96 ? -25.445 -5.527 35.323 1.00 83.88 96 ARG A C 1
ATOM 793 O O . ARG A 1 96 ? -26.205 -5.377 36.274 1.00 83.88 96 ARG A O 1
ATOM 800 N N . ALA A 1 97 ? -24.803 -6.669 35.076 1.00 78.81 97 ALA A N 1
ATOM 801 C CA . ALA A 1 97 ? -24.937 -7.859 35.913 1.00 78.81 97 ALA A CA 1
ATOM 802 C C . ALA A 1 97 ? -24.454 -7.594 37.347 1.00 78.81 97 ALA A C 1
ATOM 804 O O . ALA A 1 97 ? -25.192 -7.867 38.286 1.00 78.81 97 ALA A O 1
ATOM 805 N N . LYS A 1 98 ? -23.281 -6.963 37.518 1.00 76.75 98 LYS A N 1
ATOM 806 C CA . LYS A 1 98 ? -22.748 -6.568 38.836 1.00 76.75 98 LYS A CA 1
ATOM 807 C C . LYS A 1 98 ? -23.664 -5.591 39.580 1.00 76.75 98 LYS A C 1
ATOM 809 O O . LYS A 1 98 ? -23.867 -5.734 40.783 1.00 76.75 98 LYS A O 1
ATOM 814 N N . LYS A 1 99 ? -24.244 -4.608 38.877 1.00 73.38 99 LYS A N 1
ATOM 815 C CA . LYS A 1 99 ? -25.226 -3.681 39.468 1.00 73.38 99 LYS A CA 1
ATOM 816 C C . LYS A 1 99 ? -26.498 -4.404 39.906 1.00 73.38 99 LYS A C 1
ATOM 818 O O . LYS A 1 99 ? -27.017 -4.101 40.972 1.00 73.38 99 LYS A O 1
ATOM 823 N N . GLN A 1 100 ? -26.991 -5.353 39.110 1.00 64.38 100 GLN A N 1
ATOM 824 C CA . GLN A 1 100 ? -28.182 -6.131 39.452 1.00 64.38 100 GLN A CA 1
ATOM 825 C C . GLN A 1 100 ? -27.936 -7.104 40.603 1.00 64.38 100 GLN A C 1
ATOM 827 O O . GLN A 1 100 ? -28.794 -7.212 41.469 1.00 64.38 100 GLN A O 1
ATOM 832 N N . THR A 1 101 ? -26.784 -7.777 40.661 1.00 63.81 101 THR A N 1
ATOM 833 C CA . THR A 1 101 ? -26.446 -8.643 41.799 1.00 63.81 101 THR A CA 1
ATOM 834 C C . THR A 1 101 ? -26.288 -7.827 43.070 1.00 63.81 101 THR A C 1
ATOM 836 O O . THR A 1 101 ? -26.894 -8.182 44.068 1.00 63.81 101 THR A O 1
ATOM 839 N N . SER A 1 102 ? -25.596 -6.684 43.015 1.00 62.25 102 SER A N 1
ATOM 840 C CA . SER A 1 102 ? -25.464 -5.791 44.171 1.00 62.25 102 SER A CA 1
ATOM 841 C C . SER A 1 102 ? -26.819 -5.230 44.624 1.00 62.25 102 SER A C 1
ATOM 843 O O . SER A 1 102 ? -27.125 -5.264 45.810 1.00 62.25 102 SER A O 1
ATOM 845 N N . ALA A 1 103 ? -27.690 -4.809 43.701 1.00 61.09 103 ALA A N 1
ATOM 846 C CA . ALA A 1 103 ? -29.039 -4.350 44.043 1.00 61.09 103 ALA A CA 1
ATOM 847 C C . ALA A 1 103 ? -29.923 -5.473 44.615 1.00 61.09 103 ALA A C 1
ATOM 849 O O . ALA A 1 103 ? -30.701 -5.236 45.536 1.00 61.09 103 ALA A O 1
ATOM 850 N N . LYS A 1 104 ? -29.799 -6.702 44.099 1.00 64.19 104 LYS A N 1
ATOM 851 C CA . LYS A 1 104 ? -30.560 -7.867 44.568 1.00 64.19 104 LYS A CA 1
ATOM 852 C C . LYS A 1 104 ? -30.073 -8.343 45.936 1.00 64.19 104 LYS A C 1
ATOM 854 O O . LYS A 1 104 ? -30.891 -8.693 46.774 1.00 64.19 104 LYS A O 1
ATOM 859 N N . GLU A 1 105 ? -28.771 -8.295 46.188 1.00 62.03 105 GLU A N 1
ATOM 860 C CA . GLU A 1 105 ? -28.165 -8.633 47.477 1.00 62.03 105 GLU A CA 1
ATOM 861 C C . GLU A 1 105 ? -28.549 -7.601 48.550 1.00 62.03 105 GLU A C 1
ATOM 863 O O . GLU A 1 105 ? -29.012 -7.982 49.627 1.00 62.03 105 GLU A O 1
ATOM 868 N N . ILE A 1 106 ? -28.519 -6.305 48.206 1.00 62.75 106 ILE A N 1
ATOM 869 C CA . ILE A 1 106 ? -29.036 -5.222 49.058 1.00 62.75 106 ILE A CA 1
ATOM 870 C C . ILE A 1 106 ? -30.530 -5.426 49.354 1.00 62.75 106 ILE A C 1
ATOM 872 O O . ILE A 1 106 ? -30.923 -5.377 50.518 1.00 62.75 106 ILE A O 1
ATOM 876 N N . LEU A 1 107 ? -31.360 -5.726 48.347 1.00 58.16 107 LEU A N 1
ATOM 877 C CA . LEU A 1 107 ? -32.794 -5.975 48.542 1.00 58.16 107 LEU A CA 1
ATOM 878 C C . LEU A 1 107 ? -33.044 -7.175 49.474 1.00 58.16 107 LEU A C 1
ATOM 880 O O . LEU A 1 107 ? -33.790 -7.065 50.441 1.00 58.16 107 LEU A O 1
ATOM 884 N N . THR A 1 108 ? -32.350 -8.296 49.255 1.00 60.22 108 THR A N 1
ATOM 885 C CA . THR A 1 108 ? -32.513 -9.502 50.089 1.00 60.22 108 THR A CA 1
ATOM 886 C C . THR A 1 108 ? -32.001 -9.345 51.523 1.00 60.22 108 THR A C 1
ATOM 888 O O . THR A 1 108 ? -32.476 -10.048 52.417 1.00 60.22 108 THR A O 1
ATOM 891 N N . SER A 1 109 ? -31.037 -8.450 51.761 1.00 55.53 109 SER A N 1
ATOM 892 C CA . SER A 1 109 ? -30.533 -8.156 53.106 1.00 55.53 109 SER A CA 1
ATOM 893 C C . SER A 1 109 ? -31.487 -7.244 53.884 1.00 55.53 109 SER A C 1
ATOM 895 O O . SER A 1 109 ? -31.671 -7.441 55.084 1.00 55.53 109 SER A O 1
ATOM 897 N N . VAL A 1 110 ? -32.132 -6.283 53.211 1.00 58.62 110 VAL A N 1
ATOM 898 C CA . VAL A 1 110 ? -33.084 -5.352 53.842 1.00 58.62 110 VAL A CA 1
ATOM 899 C C . VAL A 1 110 ? -34.374 -6.063 54.271 1.00 58.62 110 VAL A C 1
ATOM 901 O O . VAL A 1 110 ? -34.863 -5.804 55.371 1.00 58.62 110 VAL A O 1
ATOM 904 N N . ASP A 1 111 ? -34.884 -7.011 53.476 1.00 53.69 111 ASP A N 1
ATOM 905 C CA . ASP A 1 111 ? -36.096 -7.783 53.812 1.00 53.69 111 ASP A CA 1
ATOM 906 C C . ASP A 1 111 ? -35.948 -8.614 55.100 1.00 53.69 111 ASP A C 1
ATOM 908 O O . ASP A 1 111 ? -36.894 -8.775 55.871 1.00 53.69 111 ASP A O 1
ATOM 912 N N . LYS A 1 112 ? -34.736 -9.096 55.400 1.00 56.59 112 LYS A N 1
ATOM 913 C CA . LYS A 1 112 ? -34.461 -9.849 56.637 1.00 56.59 112 LYS A CA 1
ATOM 914 C C . LYS A 1 112 ? -34.321 -8.957 57.869 1.00 56.59 112 LYS A C 1
ATOM 916 O O . LYS A 1 112 ? -34.513 -9.439 58.982 1.00 56.59 112 LYS A O 1
ATOM 921 N N . GLN A 1 113 ? -33.995 -7.675 57.697 1.00 54.97 113 GLN A N 1
ATOM 922 C CA . GLN A 1 113 ? -33.817 -6.743 58.814 1.00 54.97 113 GLN A CA 1
ATOM 923 C C . GLN A 1 113 ? -35.125 -6.137 59.338 1.00 54.97 113 GLN A C 1
ATOM 925 O O . GLN A 1 113 ? -35.123 -5.575 60.430 1.00 54.97 113 GLN A O 1
ATOM 930 N N . LYS A 1 114 ? -36.245 -6.265 58.613 1.00 59.22 114 LYS A N 1
ATOM 931 C CA . LYS A 1 114 ? -37.543 -5.693 59.020 1.00 59.22 114 LYS A CA 1
ATOM 932 C C . LYS A 1 114 ? -38.467 -6.642 59.798 1.00 59.22 114 LYS A C 1
ATOM 934 O O . LYS A 1 114 ? -39.567 -6.243 60.169 1.00 59.22 114 LYS A O 1
ATOM 939 N N . VAL A 1 115 ? -38.052 -7.875 60.093 1.00 52.97 115 VAL A N 1
ATOM 940 C CA . VAL A 1 115 ? -38.873 -8.833 60.858 1.00 52.97 115 VAL A CA 1
ATOM 941 C C . VAL A 1 115 ? -38.531 -8.809 62.350 1.00 52.97 115 VAL A C 1
ATOM 943 O O . VAL A 1 115 ? -37.590 -9.453 62.810 1.00 52.97 115 VAL A O 1
ATOM 946 N N . LEU A 1 116 ? -39.334 -8.087 63.136 1.00 50.97 116 LEU A N 1
ATOM 947 C CA . LEU A 1 116 ? -39.275 -8.128 64.600 1.00 50.97 116 LEU A CA 1
ATOM 948 C C . LEU A 1 116 ? -39.971 -9.395 65.118 1.00 50.97 116 LEU A C 1
ATOM 950 O O . LEU A 1 116 ? -41.197 -9.493 65.156 1.00 50.97 116 LEU A O 1
ATOM 954 N N . LYS A 1 117 ? -39.176 -10.389 65.527 1.00 49.25 117 LYS A N 1
ATOM 955 C CA . LYS A 1 117 ? -39.671 -11.621 66.152 1.00 49.25 117 LYS A CA 1
ATOM 956 C C . LYS A 1 117 ? -39.920 -11.379 67.641 1.00 49.25 117 LYS A C 1
ATOM 958 O O . LYS A 1 117 ? -38.997 -11.470 68.444 1.00 49.25 117 LYS A O 1
ATOM 963 N N . VAL A 1 118 ? -41.168 -11.099 68.010 1.00 56.12 118 VAL A N 1
ATOM 964 C CA . VAL A 1 118 ? -41.557 -10.937 69.418 1.00 56.12 118 VAL A CA 1
ATOM 965 C C . VAL A 1 118 ? -42.138 -12.246 69.956 1.00 56.12 118 VAL A C 1
ATOM 967 O O . VAL A 1 118 ? -43.199 -12.690 69.519 1.00 56.12 118 VAL A O 1
ATOM 970 N N . SER A 1 119 ? -41.430 -12.889 70.889 1.00 40.81 119 SER A N 1
ATOM 971 C CA . SER A 1 119 ? -41.921 -14.067 71.614 1.00 40.81 119 SER A CA 1
ATOM 972 C C . SER A 1 119 ? -42.464 -13.657 72.979 1.00 40.81 119 SER A C 1
ATOM 974 O O . SER A 1 119 ? -41.736 -13.059 73.769 1.00 40.81 119 SER A O 1
ATOM 976 N N . TRP A 1 120 ? -43.703 -14.031 73.284 1.00 49.16 120 TRP A N 1
ATOM 977 C CA . TRP A 1 120 ? -44.323 -13.781 74.585 1.00 49.16 120 TRP A CA 1
ATOM 978 C C . TRP A 1 120 ? -44.441 -15.093 75.358 1.00 49.16 120 TRP A C 1
ATOM 980 O O . TRP A 1 120 ? -44.858 -16.112 74.802 1.00 49.16 120 TRP A O 1
ATOM 990 N N . LYS A 1 121 ? -44.084 -15.073 76.644 1.00 42.72 121 LYS A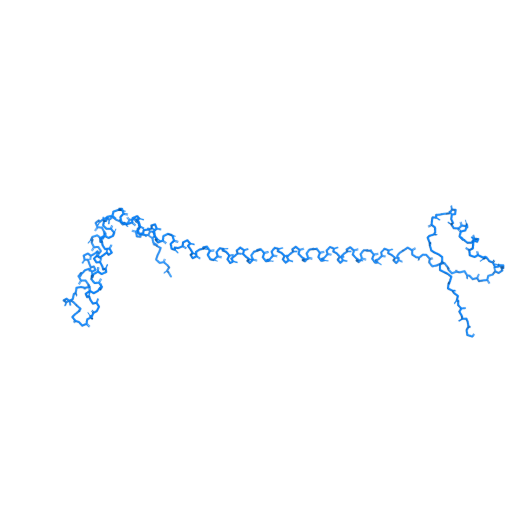 N 1
ATOM 991 C CA . LYS A 1 121 ? -44.328 -16.184 77.568 1.00 42.72 121 LYS A CA 1
ATOM 992 C C . LYS A 1 121 ? -45.767 -16.058 78.069 1.00 42.72 121 LYS A C 1
ATOM 994 O O . LYS A 1 121 ? -46.166 -14.995 78.529 1.00 42.72 121 LYS A O 1
ATOM 999 N N . LYS A 1 122 ? -46.552 -17.123 77.905 1.00 48.25 122 LYS A N 1
ATOM 1000 C CA . LYS A 1 122 ? -47.998 -17.151 78.153 1.00 48.25 122 LYS A CA 1
ATOM 1001 C C . LYS A 1 122 ? -48.278 -17.021 79.658 1.00 48.25 122 LYS A C 1
ATOM 1003 O O . LYS A 1 122 ? -48.285 -18.016 80.374 1.00 48.25 122 LYS A O 1
ATOM 1008 N N . THR A 1 123 ? -48.468 -15.797 80.137 1.00 42.81 123 THR A N 1
ATOM 1009 C CA . THR A 1 123 ? -48.884 -15.491 81.511 1.00 42.81 123 THR A CA 1
ATOM 1010 C C . THR A 1 123 ? -50.186 -14.703 81.466 1.00 42.81 123 THR A C 1
ATOM 1012 O O . THR A 1 123 ? -50.139 -13.498 81.265 1.00 42.81 123 THR A O 1
ATOM 1015 N N . GLY A 1 124 ? -51.312 -15.405 81.638 1.00 48.75 124 GLY A N 1
ATOM 1016 C CA . GLY A 1 124 ? -52.620 -14.836 81.997 1.00 48.75 124 GLY A CA 1
ATOM 1017 C C . GLY A 1 124 ? -53.331 -13.988 80.932 1.00 48.75 124 GLY A C 1
ATOM 1018 O O . GLY A 1 124 ? -52.833 -12.945 80.535 1.00 48.75 124 GLY A O 1
ATOM 1019 N N . GLU A 1 125 ? -54.534 -14.435 80.557 1.00 55.31 125 GLU A N 1
ATOM 1020 C CA . GLU A 1 125 ? -55.525 -13.800 79.664 1.00 55.31 125 GLU A CA 1
ATOM 1021 C C . GLU A 1 125 ? -55.154 -13.691 78.167 1.00 55.31 125 GLU A C 1
ATOM 1023 O O . GLU A 1 125 ? -54.105 -13.197 77.753 1.00 55.31 125 GLU A O 1
ATOM 1028 N N . ASP A 1 126 ? -56.042 -14.221 77.318 1.00 54.28 126 ASP A N 1
ATOM 1029 C CA . ASP A 1 126 ? -55.820 -14.399 75.884 1.00 54.28 126 ASP A CA 1
ATOM 1030 C C . ASP A 1 126 ? -55.893 -13.067 75.120 1.00 54.28 126 ASP A C 1
ATOM 1032 O O . ASP A 1 126 ? -56.954 -12.617 74.685 1.00 54.28 126 ASP A O 1
ATOM 1036 N N . TYR A 1 127 ? -54.740 -12.446 74.871 1.00 56.16 127 TYR A N 1
ATOM 1037 C CA . TYR A 1 127 ? -54.652 -11.319 73.943 1.00 56.16 127 TYR A CA 1
ATOM 1038 C C . TYR A 1 127 ? -54.944 -11.786 72.506 1.00 56.16 127 TYR A C 1
ATOM 1040 O O . TYR A 1 127 ? -54.122 -12.410 71.823 1.00 56.16 127 TYR A O 1
ATOM 1048 N N . THR A 1 128 ? -56.140 -11.471 72.009 1.00 62.31 128 THR A N 1
ATOM 1049 C CA . THR A 1 128 ? -56.526 -11.705 70.614 1.00 62.31 128 THR A CA 1
ATOM 1050 C C . THR A 1 128 ? -55.643 -10.887 69.662 1.00 62.31 128 THR A C 1
ATOM 1052 O O . THR A 1 128 ? -55.185 -9.786 69.963 1.00 62.31 128 TH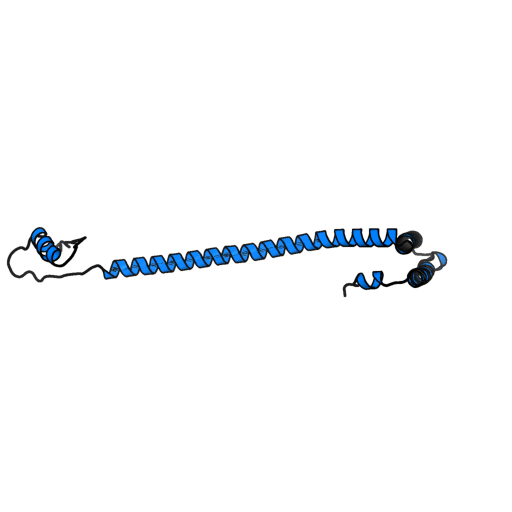R A O 1
ATOM 1055 N N . SER A 1 129 ? -55.401 -11.414 68.456 1.00 55.09 129 SER A N 1
ATOM 1056 C CA . SER A 1 129 ? -54.541 -10.778 67.429 1.00 55.09 129 SER A CA 1
ATOM 1057 C C . SER A 1 129 ? -54.978 -9.363 67.048 1.00 55.09 129 SER A C 1
ATOM 1059 O O . SER A 1 129 ? -54.180 -8.597 66.517 1.00 55.09 129 SER A O 1
ATOM 1061 N N . GLN A 1 130 ? -56.245 -9.039 67.288 1.00 57.84 130 GLN A N 1
ATOM 1062 C CA . GLN A 1 130 ? -56.828 -7.732 67.035 1.00 57.84 130 GLN A CA 1
ATOM 1063 C C . GLN A 1 130 ? -56.322 -6.690 68.039 1.00 57.84 130 GLN A C 1
ATOM 1065 O O . GLN A 1 130 ? -55.916 -5.610 67.623 1.00 57.84 130 GLN A O 1
ATOM 1070 N N . ARG A 1 131 ? -56.215 -7.046 69.327 1.00 64.38 131 ARG A N 1
ATOM 1071 C CA . ARG A 1 131 ? -55.728 -6.137 70.372 1.00 64.38 131 ARG A CA 1
ATOM 1072 C C . ARG A 1 131 ? -54.243 -5.817 70.224 1.00 64.38 131 ARG A C 1
ATOM 1074 O O . ARG A 1 131 ? -53.838 -4.683 70.437 1.00 64.38 131 ARG A O 1
ATOM 1081 N N . LEU A 1 132 ? -53.447 -6.802 69.802 1.00 65.44 132 LEU A N 1
ATOM 1082 C CA . LEU A 1 132 ? -52.022 -6.607 69.518 1.00 65.44 132 LEU A CA 1
ATOM 1083 C C . LEU A 1 132 ? -51.818 -5.666 68.325 1.00 65.44 132 LEU A C 1
ATOM 1085 O O . LEU A 1 132 ? -51.027 -4.736 68.420 1.00 65.44 132 LEU A O 1
ATOM 1089 N N . ARG A 1 133 ? -52.575 -5.844 67.233 1.00 61.22 133 ARG A N 1
ATOM 1090 C CA . ARG A 1 133 ? -52.539 -4.908 66.094 1.00 61.22 133 ARG A CA 1
ATOM 1091 C C . ARG A 1 133 ? -52.887 -3.482 66.511 1.00 61.22 133 ARG A C 1
ATOM 1093 O O . ARG A 1 133 ? -52.194 -2.555 66.121 1.00 61.22 133 ARG A O 1
ATOM 1100 N N . GLU A 1 134 ? -53.913 -3.322 67.335 1.00 64.19 134 GLU A N 1
ATOM 1101 C CA . GLU A 1 134 ? -54.370 -2.019 67.820 1.00 64.19 134 GLU A CA 1
ATOM 1102 C C . GLU A 1 134 ? -53.333 -1.320 68.722 1.00 64.19 134 GLU A C 1
ATOM 1104 O O . GLU A 1 134 ? -53.130 -0.112 68.619 1.00 64.19 134 GLU A O 1
ATOM 1109 N N . LEU A 1 135 ? -52.622 -2.082 69.562 1.00 65.06 135 LEU A N 1
ATOM 1110 C CA . LEU A 1 135 ? -51.549 -1.569 70.421 1.00 65.06 135 LEU A CA 1
ATOM 1111 C C . LEU A 1 135 ? -50.324 -1.134 69.613 1.00 65.06 135 LEU A C 1
ATOM 1113 O O . LEU A 1 135 ? -49.806 -0.040 69.828 1.00 65.06 135 LEU A O 1
ATOM 1117 N N . PHE A 1 136 ? -49.885 -1.965 68.666 1.00 56.75 136 PHE A N 1
ATOM 1118 C CA . PHE A 1 136 ? -48.702 -1.663 67.861 1.00 56.75 136 PHE A CA 1
ATOM 1119 C C . PHE A 1 136 ? -48.966 -0.604 66.783 1.00 56.75 136 PHE A C 1
ATOM 1121 O O . PHE A 1 136 ? -48.052 0.147 66.451 1.00 56.75 136 PHE A O 1
ATOM 1128 N N . SER A 1 137 ? -50.215 -0.454 66.327 1.00 62.44 137 SER A N 1
ATOM 1129 C CA . SER A 1 137 ? -50.626 0.606 65.396 1.00 62.44 137 SER A CA 1
ATOM 1130 C C . SER A 1 137 ? -50.465 2.018 65.969 1.00 62.44 137 SER A C 1
ATOM 1132 O O . SER A 1 137 ? -50.303 2.958 65.196 1.00 62.44 137 SER A O 1
ATOM 1134 N N . LYS A 1 138 ? -50.486 2.198 67.301 1.00 60.56 138 LYS A N 1
ATOM 1135 C CA . LYS A 1 138 ? -50.221 3.506 67.937 1.00 60.56 138 LYS A CA 1
ATOM 1136 C C . LYS A 1 138 ? -48.743 3.908 67.898 1.00 60.56 138 LYS A C 1
ATOM 1138 O O . LYS A 1 138 ? -48.434 5.080 68.075 1.00 60.56 138 LYS A O 1
ATOM 1143 N N . SER A 1 139 ? -47.847 2.945 67.684 1.00 51.09 139 SER A N 1
ATOM 1144 C CA . SER A 1 139 ? -46.390 3.131 67.668 1.00 51.09 139 SER A CA 1
ATOM 1145 C C . SER A 1 139 ? -45.760 3.048 66.269 1.00 51.09 139 SER A C 1
ATOM 1147 O O . SER A 1 139 ? -44.556 3.250 66.145 1.00 51.09 139 SER A O 1
ATOM 1149 N N . GLY A 1 140 ? -46.547 2.764 65.224 1.00 55.03 140 GLY A N 1
ATOM 1150 C CA . GLY A 1 140 ? -46.093 2.684 63.831 1.00 55.03 140 GLY A CA 1
ATOM 1151 C C . GLY A 1 140 ? -46.902 1.689 62.989 1.00 55.03 140 GLY A C 1
ATOM 1152 O O . GLY A 1 140 ? -47.652 0.874 63.522 1.00 55.03 140 GLY A O 1
ATOM 1153 N N . GLU A 1 141 ? -46.765 1.764 61.663 1.00 42.62 141 GLU A N 1
ATOM 1154 C CA . GLU A 1 141 ? -47.481 0.914 60.703 1.00 42.62 141 GLU A CA 1
ATOM 1155 C C . GLU A 1 141 ? -46.988 -0.545 60.781 1.00 42.62 141 GLU A C 1
ATOM 1157 O O . GLU A 1 141 ? -45.817 -0.843 60.544 1.00 42.62 141 GLU A O 1
ATOM 1162 N N . VAL A 1 142 ? -47.879 -1.465 61.163 1.00 50.81 142 VAL A N 1
ATOM 1163 C CA . VAL A 1 142 ? -47.581 -2.901 61.289 1.00 50.81 142 VAL A CA 1
ATOM 1164 C C . VAL A 1 142 ? -48.173 -3.636 60.100 1.00 50.81 142 VAL A C 1
ATOM 1166 O O . VAL A 1 142 ? -49.358 -3.969 60.107 1.00 50.81 142 VAL A O 1
ATOM 1169 N N . GLU A 1 143 ? -47.353 -3.925 59.092 1.00 50.28 143 GLU A N 1
ATOM 1170 C CA . GLU A 1 143 ? -47.855 -4.576 57.881 1.00 50.28 143 GLU A CA 1
ATOM 1171 C C . GLU A 1 143 ? -48.195 -6.061 58.093 1.00 50.28 143 GLU A C 1
ATOM 1173 O O . GLU A 1 143 ? -49.248 -6.488 57.627 1.00 50.28 143 GLU A O 1
ATOM 1178 N N . HIS A 1 144 ? -47.420 -6.869 58.836 1.00 44.66 144 HIS A N 1
ATOM 1179 C CA . HIS A 1 144 ? -47.671 -8.323 58.938 1.00 44.66 144 HIS A CA 1
ATOM 1180 C C . HIS A 1 144 ? -47.513 -8.907 60.356 1.00 44.66 144 HIS A C 1
ATOM 1182 O O . HIS A 1 144 ? -46.460 -8.818 60.979 1.00 44.66 144 HIS A O 1
ATOM 1188 N N . VAL A 1 145 ? -48.558 -9.595 60.846 1.00 49.75 145 VAL A N 1
ATOM 1189 C CA . VAL A 1 145 ? -48.546 -10.354 62.113 1.00 49.75 145 VAL A CA 1
ATOM 1190 C C . VAL A 1 145 ? -48.617 -11.850 61.807 1.00 49.75 145 VAL A C 1
ATOM 1192 O O . VAL A 1 145 ? -49.690 -12.372 61.502 1.00 49.75 145 VAL A O 1
ATOM 1195 N N . ILE A 1 146 ? -47.488 -12.553 61.920 1.00 45.19 146 ILE A N 1
ATOM 1196 C CA . ILE A 1 146 ? -47.425 -14.013 61.761 1.00 45.19 146 ILE A CA 1
ATOM 1197 C C . ILE A 1 146 ? -47.663 -14.679 63.121 1.00 45.19 146 ILE A C 1
ATOM 1199 O O . ILE A 1 146 ? -46.820 -14.622 64.014 1.00 45.19 146 ILE A O 1
ATOM 1203 N N . LYS A 1 147 ? -48.816 -15.336 63.286 1.00 44.59 147 LYS A N 1
ATOM 1204 C CA . LYS A 1 147 ? -49.081 -16.226 64.425 1.00 44.59 147 LYS A CA 1
ATOM 1205 C C . LYS A 1 147 ? -48.576 -17.626 64.087 1.00 44.59 147 LYS A C 1
ATOM 1207 O O . LYS A 1 147 ? -49.238 -18.360 63.361 1.00 44.59 147 LYS A O 1
ATOM 1212 N N . SER A 1 148 ? -47.418 -18.011 64.618 1.00 40.44 148 SER A N 1
ATOM 1213 C CA . SER A 1 148 ? -46.980 -19.407 64.574 1.00 40.44 148 SER A CA 1
ATOM 1214 C C . SER A 1 148 ? -47.813 -20.218 65.569 1.00 40.44 148 SER A C 1
ATOM 1216 O O . SER A 1 148 ? -47.619 -20.115 66.782 1.00 40.44 148 SER A O 1
ATOM 1218 N N . LEU A 1 149 ? -48.761 -21.005 65.063 1.00 36.22 149 LEU A N 1
ATOM 1219 C CA . LEU A 1 149 ? -49.482 -21.997 65.852 1.00 36.22 149 LEU A CA 1
ATOM 1220 C C . LEU A 1 149 ? -48.518 -23.166 66.116 1.00 36.22 149 LEU A C 1
ATOM 1222 O O . LEU A 1 149 ? -48.295 -24.005 65.247 1.00 36.22 149 LEU A O 1
ATOM 1226 N N . MET A 1 150 ? -47.884 -23.182 67.291 1.00 35.47 150 MET A N 1
ATOM 1227 C CA . MET A 1 150 ? -47.141 -24.350 67.774 1.00 35.47 150 MET A CA 1
ATOM 1228 C C . MET A 1 150 ? -48.141 -25.502 67.946 1.00 35.47 150 MET A C 1
ATOM 1230 O O . MET A 1 150 ? -48.910 -25.513 68.906 1.00 35.47 150 MET A O 1
ATOM 1234 N N . LYS A 1 151 ? -48.165 -26.451 67.000 1.00 35.91 151 LYS A N 1
ATOM 1235 C CA . LYS A 1 151 ? -48.783 -27.765 67.213 1.00 35.91 151 LYS A CA 1
ATOM 1236 C C . LYS A 1 151 ? -47.867 -28.540 68.158 1.00 35.91 151 LYS A C 1
ATOM 1238 O O . LYS A 1 151 ? -46.820 -29.023 67.739 1.00 35.91 151 LYS A O 1
ATOM 1243 N N . GLY A 1 152 ? -48.236 -28.561 69.437 1.00 39.56 152 GLY A N 1
ATOM 1244 C CA . GLY A 1 152 ? -47.660 -29.474 70.418 1.00 39.56 152 GLY A CA 1
ATOM 1245 C C . GLY A 1 152 ? -48.063 -30.907 70.081 1.00 39.56 152 GLY A C 1
ATOM 1246 O O . GLY A 1 152 ? -49.213 -31.142 69.701 1.00 39.56 152 GLY A O 1
ATOM 1247 N N . SER A 1 153 ? -47.079 -31.802 70.155 1.00 32.94 153 SER A N 1
ATOM 1248 C CA . SER A 1 153 ? -47.242 -33.254 70.091 1.00 32.94 153 SER A CA 1
ATOM 1249 C C . SER A 1 153 ? -47.841 -33.803 71.378 1.00 32.94 153 SER A C 1
ATOM 1251 O O . SER A 1 153 ? -47.656 -33.143 72.427 1.00 32.94 153 SER A O 1
#

pLDDT: mean 71.8, std 17.66, range [32.94, 94.38]

Radius of gyration: 44.41 Å; chains: 1; bounding box: 80×45×107 Å

Secondary structure (DSSP, 8-state):
----THHHHT--HHHHHHHHHHHHHHS-GGG-TT-TTHHHHHHHHHHHHHHHHSHHHHHHHHHHHHHHHHHHHHHHHHHHHHHHHHHHHHHHHHHHHHHHHHHHHHHHHHHHHT---------SS---HHHHHHHHHTTS-------------